Protein AF-A0A438WIB5-F1 (afdb_monomer)

Organism: Helicobacter pylori (NCBI:txid210)

Solvent-accessible surface area (backbone atoms only — not comparable to full-atom values): 9017 Å² total; per-residue (Å²): 111,79,92,39,29,6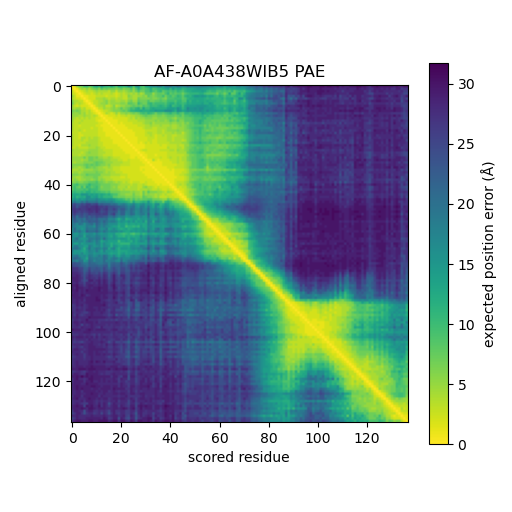0,91,80,39,74,91,39,68,66,36,48,53,52,37,54,52,50,52,54,52,45,70,34,65,75,36,72,68,50,33,54,36,33,76,74,48,38,80,63,35,63,78,64,50,87,73,70,56,66,60,54,57,46,50,55,51,48,52,50,50,52,50,44,66,74,68,68,72,88,75,82,84,78,81,76,72,74,76,79,70,73,76,80,89,82,77,92,77,92,71,54,74,66,41,69,75,74,56,77,88,81,88,81,90,82,90,78,91,71,76,43,85,74,23,71,67,67,81,25,83,81,60,65,85,78,73,34,88,89,74,79,88

Sequence (137 aa):
ALKYHPDRNAGDKEAEEKFKLINEAYGVLSDEKKRALYDRYGKKGLNQAGSSQSDFSDFFEDLGSFFEDAFGFSARGSKRQKSSIAPDYLQTIELSFKEAVFGCKKTIKAQYQSVCESCDGTGAKDKVLETCKQCNG

Foldseek 3Di:
DVVLDCVVQPPDPVSVVVVLVVVVCCVQVVDPVSVVQCVVPNPVSNVPPPDPPCPPVCVSVVVVVVVVVVNDPDDDDDPPPPPPPPPDDDDDDDDDPVCVVVPDDDDDDDDDDDQDPQQSVVPDNNVDDDQDPVPRD

Secondary structure (DSSP, 8-state):
-GGG-GGGSTT-HHHHHHHHHHHHHHHHHSSHHHHHHHHHHHHHHHTT--SSHHHHHHHHHHHHHHHHHHTT-------------PPP--------HHHHHH----------PPPPTTTTTS--TTS-----TTTT-

Radius of gyration: 24.39 Å; Cα contacts (8 Å, |Δi|>4): 56; chains: 1; bounding box: 62×45×51 Å

InterPro domains:
  IPR001623 DnaJ domain [PF00226] (1-39)
  IPR001623 DnaJ domain [PR00625] (14-34)
  IPR001623 DnaJ domain [PR00625] (34-53)
  IPR001623 DnaJ domain [PS50076] (1-42)
  IPR001623 DnaJ domain [SM00271] (1-34)
  IPR001623 DnaJ domain [cd06257] (1-31)
  IPR008971 HSP40/DnaJ peptide-binding [SSF49493] (87-121)
  IPR036869 Chaperone J-domain superfamily [G3DSA:1.10.287.110] (1-84)
  IPR036869 Chaperone J-domain superfamily [SSF46565] (1-73)

pLDDT: mean 71.94, std 14.64, range [40.12, 95.75]

Mean predicted aligned error: 18.42 Å

Structure (mmCIF, N/CA/C/O backbone):
data_AF-A0A438WIB5-F1
#
_entry.id   AF-A0A438WIB5-F1
#
loop_
_atom_site.group_PDB
_atom_site.id
_atom_site.type_symbol
_atom_site.label_atom_id
_atom_site.label_alt_id
_atom_site.label_comp_id
_atom_site.label_asym_id
_atom_site.label_entity_id
_atom_site.label_seq_id
_atom_site.pdbx_PDB_ins_code
_atom_site.Cartn_x
_atom_site.Cartn_y
_atom_site.Cartn_z
_atom_site.occupancy
_atom_site.B_iso_or_equiv
_atom_site.auth_seq_id
_atom_site.auth_comp_id
_atom_site.auth_asym_id
_atom_site.auth_atom_id
_atom_site.pdbx_PDB_model_num
ATOM 1 N N . ALA A 1 1 ? 18.280 -12.850 -26.043 1.00 62.22 1 ALA A N 1
ATOM 2 C CA . ALA A 1 1 ? 19.107 -11.814 -25.389 1.00 62.22 1 ALA A CA 1
ATOM 3 C C . ALA A 1 1 ? 20.321 -11.382 -26.226 1.00 62.22 1 ALA A C 1
ATOM 5 O O . ALA A 1 1 ? 20.463 -10.195 -26.462 1.00 62.22 1 ALA A O 1
ATOM 6 N N . LEU A 1 2 ? 21.160 -12.298 -26.739 1.00 72.81 2 LEU A N 1
ATOM 7 C CA . LEU A 1 2 ? 22.456 -11.952 -27.367 1.00 72.81 2 LEU A CA 1
ATOM 8 C C . LEU A 1 2 ? 22.404 -11.030 -28.604 1.00 72.81 2 LEU A C 1
ATOM 10 O O . LEU A 1 2 ? 23.345 -10.279 -28.834 1.00 72.81 2 LEU A O 1
ATOM 14 N N . LYS A 1 3 ? 21.324 -11.070 -29.398 1.00 78.44 3 LYS A N 1
ATOM 15 C CA . LYS A 1 3 ? 21.184 -10.260 -30.624 1.00 78.44 3 LYS A CA 1
ATOM 16 C C . LYS A 1 3 ? 21.072 -8.757 -30.344 1.00 78.44 3 LYS A C 1
ATOM 18 O O . LYS A 1 3 ? 21.631 -7.968 -31.089 1.00 78.44 3 LYS A O 1
ATOM 23 N N . TYR A 1 4 ? 20.387 -8.391 -29.265 1.00 80.38 4 TYR A N 1
ATOM 24 C CA . TYR A 1 4 ? 20.157 -7.002 -28.851 1.00 80.38 4 TYR A CA 1
ATOM 25 C C . TYR A 1 4 ? 20.931 -6.668 -27.573 1.00 80.38 4 TYR A C 1
ATOM 27 O O . TYR A 1 4 ? 20.561 -5.775 -26.826 1.00 80.38 4 TYR A O 1
ATOM 35 N N . HIS A 1 5 ? 21.988 -7.431 -27.283 1.00 78.56 5 HIS A N 1
ATOM 36 C CA . HIS A 1 5 ? 22.779 -7.220 -26.082 1.00 78.56 5 HIS A CA 1
ATOM 37 C C . HIS A 1 5 ? 23.501 -5.863 -26.161 1.00 78.56 5 HIS A C 1
ATOM 39 O O . HIS A 1 5 ? 24.056 -5.560 -27.225 1.00 78.56 5 HIS A O 1
ATOM 45 N N . PRO A 1 6 ? 23.543 -5.083 -25.066 1.00 72.88 6 PRO A N 1
ATOM 46 C CA . PRO A 1 6 ? 24.152 -3.750 -25.046 1.00 72.88 6 PRO A CA 1
ATOM 47 C C . PRO A 1 6 ? 25.626 -3.758 -25.471 1.00 72.88 6 PRO A C 1
ATOM 49 O O . PRO A 1 6 ? 26.046 -2.907 -26.243 1.00 72.88 6 PRO A O 1
ATOM 52 N N . ASP A 1 7 ? 26.381 -4.781 -25.067 1.00 78.75 7 ASP A N 1
ATOM 53 C CA . ASP A 1 7 ? 27.802 -4.953 -25.426 1.00 78.75 7 ASP A CA 1
ATOM 54 C C . ASP A 1 7 ? 28.057 -5.065 -26.945 1.00 78.75 7 ASP A C 1
ATOM 56 O O . ASP A 1 7 ? 29.115 -4.699 -27.443 1.00 78.75 7 ASP A O 1
ATOM 60 N N . ARG A 1 8 ? 27.076 -5.553 -27.718 1.00 79.00 8 ARG A N 1
ATOM 61 C CA . ARG A 1 8 ? 27.206 -5.742 -29.178 1.00 79.00 8 ARG A CA 1
ATOM 62 C C . ARG A 1 8 ? 26.534 -4.643 -29.995 1.00 79.00 8 ARG A C 1
ATOM 64 O O . ARG A 1 8 ? 26.741 -4.592 -31.202 1.00 79.00 8 ARG A O 1
ATOM 71 N N . ASN A 1 9 ? 25.722 -3.810 -29.349 1.00 76.81 9 ASN A N 1
ATOM 72 C CA . ASN A 1 9 ? 24.905 -2.774 -29.979 1.00 76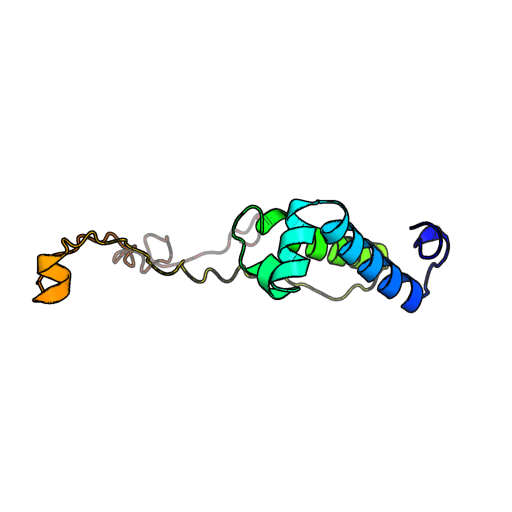.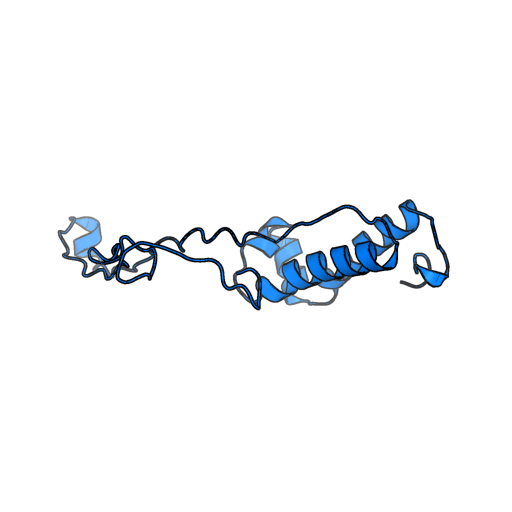81 9 ASN A CA 1
ATOM 73 C C . ASN A 1 9 ? 25.037 -1.450 -29.209 1.00 76.81 9 ASN A C 1
ATOM 75 O O . ASN A 1 9 ? 24.049 -0.778 -28.917 1.00 76.81 9 ASN A O 1
ATOM 79 N N . ALA A 1 10 ? 26.266 -1.100 -28.825 1.00 71.75 10 ALA A N 1
ATOM 80 C CA . ALA A 1 10 ? 26.540 0.116 -28.075 1.00 71.75 10 ALA A CA 1
ATOM 81 C C . ALA A 1 10 ? 26.154 1.358 -28.900 1.00 71.75 10 ALA A C 1
ATOM 83 O O . ALA A 1 10 ? 26.654 1.557 -30.006 1.00 71.75 10 ALA A O 1
ATOM 84 N N . GLY A 1 11 ? 25.259 2.188 -28.357 1.00 69.69 11 GLY A N 1
ATOM 85 C CA . GLY A 1 11 ? 24.782 3.419 -28.999 1.00 69.69 11 GLY A CA 1
ATOM 86 C C . GLY A 1 11 ? 23.601 3.248 -29.964 1.00 69.69 11 GLY A C 1
ATOM 87 O O . GLY A 1 11 ? 23.117 4.249 -30.493 1.00 69.69 11 GLY A O 1
ATOM 88 N N . ASP A 1 12 ? 23.105 2.025 -30.175 1.00 80.44 12 ASP A N 1
ATOM 89 C CA . ASP A 1 12 ? 21.901 1.773 -30.971 1.00 80.44 12 ASP A CA 1
ATOM 90 C C . ASP A 1 12 ? 20.644 1.805 -30.085 1.00 80.44 12 ASP A C 1
ATOM 92 O O . ASP A 1 12 ? 20.316 0.845 -29.379 1.00 80.44 12 ASP A O 1
ATOM 96 N N . LYS A 1 13 ? 19.922 2.927 -30.154 1.00 77.31 13 LYS A N 1
ATOM 97 C CA . LYS A 1 13 ? 18.678 3.154 -29.404 1.00 77.31 13 LYS A CA 1
ATOM 98 C C . LYS A 1 13 ? 17.582 2.152 -29.761 1.00 77.31 13 LYS A C 1
ATOM 100 O O . LYS A 1 13 ? 16.798 1.770 -28.898 1.00 77.31 13 LYS A O 1
ATOM 105 N N . GLU A 1 14 ? 17.531 1.675 -31.005 1.00 79.75 14 GLU A N 1
ATOM 106 C CA . GLU A 1 14 ? 16.530 0.676 -31.378 1.00 79.75 14 GLU A CA 1
ATOM 107 C C . GLU A 1 14 ? 16.846 -0.694 -30.776 1.00 79.75 14 GLU A C 1
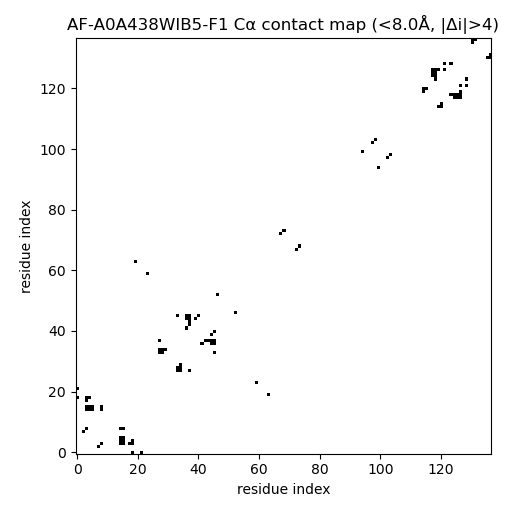ATOM 109 O O . GLU A 1 14 ? 15.937 -1.454 -30.429 1.00 79.75 14 GLU A O 1
ATOM 114 N N . ALA A 1 15 ? 18.131 -1.048 -30.683 1.00 78.38 15 ALA A N 1
ATOM 115 C CA . ALA A 1 15 ? 18.554 -2.291 -30.051 1.00 78.38 15 ALA A CA 1
ATOM 116 C C . ALA A 1 15 ? 18.269 -2.269 -28.545 1.00 78.38 15 ALA A C 1
ATOM 118 O O . ALA A 1 15 ? 17.801 -3.270 -28.004 1.00 78.38 15 ALA A O 1
ATOM 119 N N . GLU A 1 16 ? 18.473 -1.124 -27.897 1.00 73.94 16 GLU A N 1
ATOM 120 C CA . GLU A 1 16 ? 18.086 -0.879 -26.509 1.00 73.94 16 GLU A CA 1
ATOM 121 C C . GLU A 1 16 ? 16.576 -1.055 -26.289 1.00 73.94 16 GLU A C 1
ATOM 123 O O . GLU A 1 16 ? 16.165 -1.815 -25.410 1.00 73.94 16 GLU A O 1
ATOM 128 N N . GLU A 1 17 ? 15.737 -0.401 -27.095 1.00 79.50 17 GLU A N 1
ATOM 129 C CA . GLU A 1 17 ? 14.278 -0.513 -26.976 1.00 79.50 17 GLU A CA 1
ATOM 130 C C . GLU A 1 17 ? 13.811 -1.960 -27.179 1.00 79.50 17 GLU A C 1
ATOM 132 O O . GLU A 1 17 ? 13.017 -2.492 -26.398 1.00 79.50 17 GLU A O 1
ATOM 137 N N . LYS A 1 18 ? 14.361 -2.648 -28.186 1.00 82.06 18 LYS A N 1
ATOM 138 C CA . LYS A 1 18 ? 14.070 -4.066 -28.439 1.00 82.06 18 LYS A CA 1
ATOM 139 C C . LYS A 1 18 ? 14.551 -4.949 -27.286 1.00 82.06 18 LYS A C 1
ATOM 141 O O . LYS A 1 18 ? 13.863 -5.905 -26.934 1.00 82.06 18 LYS A O 1
ATOM 146 N N . PHE A 1 19 ? 15.690 -4.643 -26.669 1.00 80.69 19 PHE A N 1
ATOM 147 C CA . PHE A 1 19 ? 16.191 -5.372 -25.504 1.00 80.69 19 PHE A CA 1
ATOM 148 C C . PHE A 1 19 ? 15.277 -5.195 -24.285 1.00 80.69 19 PHE A C 1
ATOM 150 O O . PHE A 1 19 ? 14.918 -6.189 -23.650 1.00 80.69 19 PHE A O 1
ATOM 157 N N . LYS A 1 20 ? 14.829 -3.963 -24.014 1.00 79.94 20 LYS A N 1
ATOM 158 C CA . LYS A 1 20 ? 13.851 -3.644 -22.960 1.00 79.94 20 LYS A CA 1
ATOM 159 C C . LYS A 1 20 ? 12.553 -4.436 -23.150 1.00 79.94 20 LYS A C 1
ATOM 161 O O . LYS A 1 20 ? 12.128 -5.143 -22.237 1.00 79.94 20 LYS A O 1
ATOM 166 N N . LEU A 1 21 ? 11.992 -4.423 -24.360 1.00 80.69 21 LEU A N 1
ATOM 167 C CA . LEU A 1 21 ? 10.770 -5.165 -24.698 1.00 80.69 21 LEU A CA 1
ATOM 168 C C . LEU A 1 21 ? 10.929 -6.688 -24.566 1.00 80.69 21 LEU A C 1
ATOM 170 O O . LEU A 1 21 ? 10.014 -7.374 -24.113 1.00 80.69 21 LEU A O 1
ATOM 174 N N . ILE A 1 22 ? 12.086 -7.238 -24.947 1.00 82.81 22 ILE A N 1
ATOM 175 C CA . ILE A 1 22 ? 12.361 -8.678 -24.821 1.00 82.81 22 ILE A CA 1
ATOM 176 C C . ILE A 1 22 ? 12.431 -9.095 -23.351 1.00 82.81 22 ILE A C 1
ATOM 178 O O . ILE A 1 22 ? 11.899 -10.148 -22.998 1.00 82.81 22 ILE A O 1
ATOM 182 N N . ASN A 1 23 ? 13.057 -8.286 -22.495 1.00 79.25 23 ASN A N 1
ATOM 183 C CA . ASN A 1 23 ? 13.113 -8.565 -21.062 1.00 79.25 23 ASN A CA 1
ATOM 184 C C . ASN A 1 23 ? 11.728 -8.434 -20.408 1.00 79.25 23 ASN A C 1
ATOM 186 O O . ASN A 1 23 ? 11.381 -9.277 -19.582 1.00 79.25 23 ASN A O 1
ATOM 190 N N . GLU A 1 24 ? 10.907 -7.464 -20.834 1.00 78.50 24 GLU A N 1
ATOM 191 C CA . GLU A 1 24 ? 9.496 -7.336 -20.424 1.00 78.50 24 GLU A CA 1
ATOM 192 C C . GLU A 1 24 ? 8.700 -8.593 -20.753 1.00 78.50 24 GLU A C 1
ATOM 194 O O . GLU A 1 24 ? 8.110 -9.217 -19.869 1.00 78.50 24 GLU A O 1
ATOM 199 N N . ALA A 1 25 ? 8.752 -9.022 -22.012 1.00 84.38 25 ALA A N 1
ATOM 200 C CA . ALA A 1 25 ? 8.081 -10.235 -22.446 1.00 84.38 25 ALA A CA 1
ATOM 201 C C . ALA A 1 25 ? 8.586 -11.465 -21.679 1.00 84.38 25 ALA A C 1
ATOM 203 O O . ALA A 1 25 ? 7.787 -12.299 -21.258 1.00 84.38 25 ALA A O 1
ATOM 204 N N . TYR A 1 26 ? 9.897 -11.573 -21.446 1.00 82.25 26 TYR A N 1
ATOM 205 C CA . TYR A 1 26 ? 10.471 -12.691 -20.704 1.00 82.25 26 TYR A CA 1
ATOM 206 C C . TYR A 1 26 ? 9.992 -12.726 -19.247 1.00 82.25 26 TYR A C 1
ATOM 208 O O . TYR A 1 26 ? 9.623 -13.794 -18.763 1.00 82.25 26 TYR A O 1
ATOM 216 N N . GLY A 1 27 ? 9.911 -11.586 -18.557 1.00 79.44 27 GLY A N 1
ATOM 217 C CA . GLY A 1 27 ? 9.440 -11.522 -17.167 1.00 79.44 27 GLY A CA 1
ATOM 218 C C . GLY A 1 27 ? 7.988 -11.983 -16.984 1.00 79.44 27 GLY A C 1
ATOM 219 O O . GLY A 1 27 ? 7.630 -12.490 -15.920 1.00 79.44 27 GLY A O 1
ATOM 220 N N . VAL A 1 28 ? 7.163 -11.847 -18.026 1.00 81.81 28 VAL A N 1
ATOM 221 C CA . VAL A 1 28 ? 5.768 -12.313 -18.035 1.00 81.81 28 VAL A CA 1
ATOM 222 C C . VAL A 1 28 ? 5.661 -13.768 -18.487 1.00 81.81 28 VAL A C 1
ATOM 224 O O . VAL A 1 28 ? 4.933 -14.547 -17.881 1.00 81.81 28 VAL A O 1
ATOM 227 N N . LEU A 1 29 ? 6.373 -14.141 -19.551 1.00 84.62 29 LEU A N 1
ATOM 228 C CA . LEU A 1 29 ? 6.231 -15.449 -20.194 1.00 84.62 29 LEU A CA 1
ATOM 229 C C . LEU A 1 29 ? 7.036 -16.565 -19.520 1.00 84.62 29 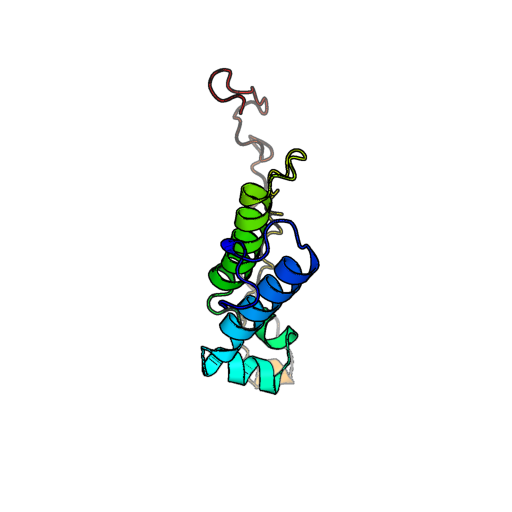LEU A C 1
ATOM 231 O O . LEU A 1 29 ? 6.734 -17.734 -19.753 1.00 84.62 29 LEU A O 1
ATOM 235 N N . SER A 1 30 ? 8.050 -16.226 -18.720 1.00 82.81 30 SER A N 1
ATOM 236 C CA . SER A 1 30 ? 8.869 -17.210 -17.997 1.00 82.81 30 SER A CA 1
ATOM 237 C C . SER A 1 30 ? 8.166 -17.814 -16.778 1.00 82.81 30 SER A C 1
ATOM 239 O O . SER A 1 30 ? 8.529 -18.910 -16.360 1.00 82.81 30 SER A O 1
ATOM 241 N N . ASP A 1 31 ? 7.150 -17.141 -16.231 1.00 80.44 31 ASP A N 1
ATOM 242 C CA . ASP A 1 31 ? 6.350 -17.620 -15.101 1.00 80.44 31 ASP A CA 1
ATOM 243 C C . ASP A 1 31 ? 4.951 -18.021 -15.588 1.00 80.44 31 ASP A C 1
ATOM 245 O O . ASP A 1 31 ? 4.181 -17.193 -16.081 1.00 80.44 31 ASP A O 1
ATOM 249 N N . GLU A 1 32 ? 4.601 -19.298 -15.426 1.00 83.69 32 GLU A N 1
ATOM 250 C CA . GLU A 1 32 ? 3.312 -19.850 -15.855 1.00 83.69 32 GLU A CA 1
ATOM 251 C C . GLU A 1 32 ? 2.108 -19.115 -15.247 1.00 83.69 32 GLU A C 1
ATOM 253 O O . GLU A 1 32 ? 1.089 -18.937 -15.919 1.00 83.69 32 GLU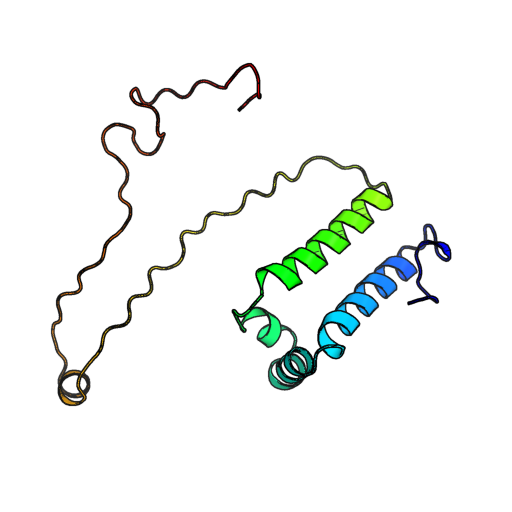 A O 1
ATOM 258 N N . LYS A 1 33 ? 2.215 -18.634 -14.001 1.00 78.50 33 LYS A N 1
ATOM 259 C CA . LYS A 1 33 ? 1.133 -17.896 -13.334 1.00 78.50 33 LYS A CA 1
ATOM 260 C C . LYS A 1 33 ? 0.963 -16.508 -13.941 1.00 78.50 33 LYS A C 1
ATOM 262 O O . LYS A 1 33 ? -0.166 -16.081 -14.187 1.00 78.50 33 LYS A O 1
ATOM 267 N N . LYS A 1 34 ? 2.069 -15.811 -14.212 1.00 79.62 34 LYS A N 1
ATOM 268 C CA . LYS A 1 34 ? 2.053 -14.468 -14.821 1.00 79.62 34 LYS A CA 1
ATOM 269 C C . LYS A 1 34 ? 1.582 -14.523 -16.267 1.00 79.62 34 LYS A C 1
ATOM 271 O O . LYS A 1 34 ? 0.752 -13.707 -16.666 1.00 79.62 34 LYS A O 1
ATOM 276 N N . ARG A 1 35 ? 2.021 -15.535 -17.016 1.00 86.19 35 ARG A N 1
ATOM 277 C CA . ARG A 1 35 ? 1.530 -15.819 -18.364 1.00 86.19 35 ARG A CA 1
ATOM 278 C C . ARG A 1 35 ? 0.024 -16.066 -18.368 1.00 86.19 35 ARG A C 1
ATOM 280 O O . ARG A 1 35 ? -0.686 -15.415 -19.124 1.00 86.19 35 ARG A O 1
ATOM 287 N N . ALA A 1 36 ? -0.481 -16.917 -17.475 1.00 84.88 36 ALA A N 1
ATOM 288 C CA . ALA A 1 36 ? -1.915 -17.189 -17.382 1.00 84.88 36 ALA A CA 1
ATOM 289 C C . ALA A 1 36 ? -2.748 -15.940 -17.029 1.00 84.88 36 ALA A C 1
ATOM 291 O O . ALA A 1 36 ? -3.872 -15.793 -17.511 1.00 84.88 36 ALA A O 1
ATOM 292 N N . LEU A 1 37 ? -2.219 -15.030 -16.202 1.00 80.56 37 LEU A N 1
ATOM 293 C CA . LEU A 1 37 ? -2.863 -13.745 -15.904 1.00 80.56 37 LEU A CA 1
ATOM 294 C C . LEU A 1 37 ? -2.875 -12.811 -17.120 1.00 80.56 37 LEU A C 1
ATOM 296 O O . LEU A 1 37 ? -3.915 -12.223 -17.425 1.00 80.56 37 LEU A O 1
ATOM 300 N N . TYR A 1 38 ? -1.748 -12.706 -17.827 1.00 81.56 38 TYR A N 1
ATOM 301 C CA . TYR A 1 38 ? -1.638 -11.929 -19.060 1.00 81.56 38 TYR A CA 1
ATOM 302 C C . TYR A 1 38 ? -2.583 -12.456 -20.149 1.00 81.56 38 TYR A C 1
ATOM 304 O O . TYR A 1 38 ? -3.292 -11.673 -20.772 1.00 81.56 38 TYR A O 1
ATOM 312 N N . ASP A 1 39 ? -2.665 -13.774 -20.328 1.00 86.62 39 ASP A N 1
ATOM 313 C CA . ASP A 1 39 ? -3.533 -14.403 -21.328 1.00 86.62 39 ASP A CA 1
ATOM 314 C C . ASP A 1 39 ? -5.027 -14.164 -21.037 1.00 86.62 39 ASP A C 1
ATOM 316 O O . ASP A 1 39 ? -5.835 -14.069 -21.959 1.00 86.62 39 ASP A O 1
ATOM 320 N N . ARG A 1 40 ? -5.415 -14.030 -19.759 1.00 81.19 40 ARG A N 1
ATOM 321 C CA . ARG A 1 40 ? -6.816 -13.813 -19.348 1.00 81.19 40 ARG A CA 1
ATOM 322 C C . ARG A 1 40 ? -7.250 -12.351 -19.352 1.00 81.19 40 ARG A C 1
ATOM 324 O O . ARG A 1 40 ? -8.407 -12.064 -19.640 1.00 81.19 40 ARG A O 1
ATOM 331 N N . TYR A 1 41 ? -6.354 -11.437 -18.996 1.00 79.19 41 TYR A N 1
ATOM 332 C CA . TYR A 1 41 ? -6.712 -10.049 -18.672 1.00 79.19 41 TYR A CA 1
ATOM 333 C C . TYR A 1 41 ? -5.818 -9.007 -19.366 1.00 79.19 41 TYR A C 1
ATOM 335 O O . TYR A 1 41 ? -5.958 -7.800 -19.140 1.00 79.19 41 TYR A O 1
ATOM 343 N N . GLY A 1 42 ? -4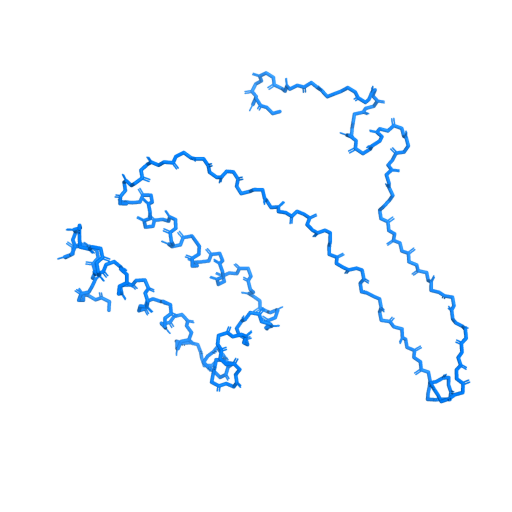.883 -9.452 -20.207 1.00 77.25 42 GLY A N 1
ATOM 344 C CA . GLY A 1 42 ? -3.864 -8.613 -20.832 1.00 77.25 42 GLY A CA 1
ATOM 345 C C . GLY A 1 42 ? -2.936 -7.948 -19.810 1.00 77.25 42 GLY A C 1
ATOM 346 O O . GLY A 1 42 ? -2.902 -8.306 -18.630 1.00 77.25 42 GLY A O 1
ATOM 347 N N . LYS A 1 43 ? -2.221 -6.899 -20.243 1.00 71.19 43 LYS A N 1
ATOM 348 C CA . LYS A 1 43 ? -1.335 -6.097 -19.370 1.00 71.19 43 LYS A CA 1
ATOM 349 C C . LYS A 1 43 ? -2.040 -5.558 -18.113 1.00 71.19 43 LYS A C 1
ATOM 351 O O . LYS A 1 43 ? -1.400 -5.383 -17.084 1.00 71.19 43 LYS A O 1
ATOM 356 N N . LYS A 1 44 ? -3.360 -5.331 -18.164 1.00 69.44 44 LYS A N 1
ATOM 357 C CA . LYS A 1 44 ? -4.146 -4.814 -17.029 1.00 69.44 44 LYS A CA 1
ATOM 358 C C . LYS A 1 44 ? -4.275 -5.820 -15.882 1.00 69.44 44 LYS A C 1
ATOM 360 O O . LYS A 1 44 ? -4.262 -5.404 -14.729 1.00 69.44 44 LYS A O 1
ATOM 365 N N . GLY A 1 45 ? -4.342 -7.121 -16.174 1.00 63.84 45 GLY A N 1
ATOM 366 C CA . GLY A 1 45 ? -4.407 -8.158 -15.136 1.00 63.84 45 GLY A CA 1
ATOM 367 C C . GLY A 1 45 ? -3.123 -8.310 -14.333 1.00 63.84 45 GLY A C 1
ATOM 368 O O . GLY A 1 45 ? -3.172 -8.685 -13.165 1.00 63.84 45 GLY A O 1
ATOM 369 N N . LEU A 1 46 ? -1.987 -7.956 -14.938 1.00 63.69 46 LEU A N 1
ATOM 370 C CA . LEU A 1 46 ? -0.694 -7.939 -14.260 1.00 63.69 46 LEU A CA 1
ATOM 371 C C . LEU A 1 46 ? -0.604 -6.823 -13.204 1.00 63.69 46 LEU A C 1
ATOM 373 O O . LEU A 1 46 ? 0.103 -6.981 -12.218 1.00 63.69 46 LEU A O 1
ATOM 377 N N . ASN A 1 47 ? -1.363 -5.734 -13.383 1.00 58.31 47 ASN A N 1
ATOM 378 C CA . ASN A 1 47 ? -1.392 -4.590 -12.468 1.00 58.31 47 ASN A CA 1
ATOM 379 C C . ASN A 1 47 ? -2.439 -4.704 -11.345 1.00 58.31 47 ASN A C 1
ATOM 381 O O . ASN A 1 47 ? -2.446 -3.869 -10.446 1.00 58.31 47 ASN A O 1
ATOM 385 N N . GLN A 1 48 ? -3.357 -5.672 -11.424 1.00 48.28 48 GLN A N 1
ATOM 386 C CA . GLN A 1 48 ? -4.471 -5.832 -10.477 1.00 48.28 48 GLN A CA 1
ATOM 387 C C . GLN A 1 48 ? -4.291 -7.040 -9.546 1.00 48.28 48 GLN A C 1
ATOM 389 O O . GLN A 1 48 ? -4.907 -7.107 -8.482 1.00 48.28 48 GLN A O 1
ATOM 394 N N . ALA A 1 49 ? -3.431 -7.992 -9.916 1.00 48.56 49 ALA A N 1
ATOM 395 C CA . ALA A 1 49 ? -3.031 -9.083 -9.040 1.00 48.56 49 ALA A CA 1
ATOM 396 C C . ALA A 1 49 ? -2.045 -8.552 -7.984 1.00 48.56 49 ALA A C 1
ATOM 398 O O . ALA A 1 49 ? -0.834 -8.629 -8.161 1.00 48.56 49 ALA A O 1
ATOM 399 N N . GLY A 1 50 ? -2.582 -8.001 -6.891 1.00 46.59 50 GLY A N 1
ATOM 400 C CA . GLY A 1 50 ? -1.865 -7.474 -5.720 1.00 46.59 50 GLY A CA 1
ATOM 401 C C . GLY A 1 50 ? -1.058 -8.506 -4.915 1.00 46.59 50 GLY A C 1
ATOM 402 O O . GLY A 1 50 ? -1.080 -8.496 -3.689 1.00 46.59 50 GLY A O 1
ATOM 403 N N . SER A 1 51 ? -0.337 -9.402 -5.584 1.00 44.34 51 SER A N 1
ATOM 404 C CA . SER A 1 51 ? 0.613 -10.346 -5.000 1.00 44.34 51 SER A CA 1
ATOM 405 C C . SER A 1 51 ? 1.969 -10.167 -5.695 1.00 44.34 51 SER A C 1
ATOM 407 O O . SER A 1 51 ? 2.130 -10.586 -6.839 1.00 44.34 51 SER A O 1
ATOM 409 N N . SER A 1 52 ? 2.929 -9.539 -5.003 1.00 46.03 52 SER A N 1
ATOM 410 C CA . SER A 1 52 ? 4.298 -9.221 -5.473 1.00 46.03 52 SER A CA 1
ATOM 411 C C . SER A 1 52 ? 4.424 -8.138 -6.556 1.00 46.03 52 SER A C 1
ATOM 413 O O . SER A 1 52 ? 5.315 -8.175 -7.402 1.00 46.03 52 SER A O 1
ATOM 415 N N . GLN A 1 53 ? 3.553 -7.129 -6.521 1.00 45.03 53 GLN A N 1
ATOM 416 C CA . GLN A 1 53 ? 3.630 -5.991 -7.442 1.00 45.03 53 GLN A CA 1
ATOM 417 C C . GLN A 1 53 ? 4.756 -4.997 -7.107 1.00 45.03 53 GLN A C 1
ATOM 419 O O . GLN A 1 53 ? 5.138 -4.238 -7.987 1.00 45.03 53 GLN A O 1
ATOM 424 N N . SER A 1 54 ? 5.333 -5.039 -5.899 1.00 46.53 54 SER A N 1
ATOM 425 C CA . SER A 1 54 ? 6.558 -4.286 -5.596 1.00 46.53 54 SER A CA 1
ATOM 426 C C . SER A 1 54 ? 7.710 -4.753 -6.481 1.00 46.53 54 SER A C 1
ATOM 428 O O . SER A 1 54 ? 8.357 -3.940 -7.113 1.00 46.53 54 SER A O 1
ATOM 430 N N . ASP A 1 55 ? 7.894 -6.062 -6.651 1.00 50.62 55 ASP A N 1
ATOM 431 C CA . ASP A 1 55 ? 9.116 -6.580 -7.273 1.00 50.62 55 ASP A CA 1
ATOM 432 C C . ASP A 1 55 ? 9.130 -6.463 -8.801 1.00 50.62 55 ASP A C 1
ATOM 434 O O . ASP A 1 55 ? 10.198 -6.365 -9.387 1.00 50.62 55 ASP A O 1
ATOM 438 N N . PHE A 1 56 ? 7.977 -6.483 -9.482 1.00 50.50 56 PHE A N 1
ATOM 439 C CA . PHE A 1 56 ? 7.944 -6.398 -10.949 1.00 50.50 56 PHE A CA 1
ATOM 440 C C . PHE A 1 56 ? 8.022 -4.950 -11.435 1.00 50.50 56 PHE A C 1
ATOM 442 O O . PHE A 1 56 ? 8.851 -4.658 -12.289 1.00 50.50 56 PHE A O 1
ATOM 449 N N . SER A 1 57 ? 7.213 -4.028 -10.897 1.00 53.34 57 SER A N 1
ATOM 450 C CA . SER A 1 57 ? 7.358 -2.619 -11.282 1.00 53.34 57 SER A CA 1
ATOM 451 C C . SER A 1 57 ? 8.700 -2.068 -10.820 1.00 53.34 57 SER A C 1
ATOM 453 O O . SER A 1 57 ? 9.346 -1.403 -11.620 1.00 53.34 57 SER A O 1
ATOM 455 N N . ASP A 1 58 ? 9.169 -2.422 -9.614 1.00 52.78 58 ASP A N 1
ATOM 456 C CA . ASP A 1 58 ? 10.497 -2.000 -9.166 1.00 52.78 58 ASP A CA 1
ATOM 457 C C . ASP A 1 58 ? 11.596 -2.650 -10.014 1.00 52.78 58 ASP A C 1
ATOM 459 O O . ASP A 1 58 ? 12.499 -1.939 -10.406 1.00 52.78 58 ASP A O 1
ATOM 463 N N . PHE A 1 59 ? 11.523 -3.927 -10.422 1.00 52.94 59 PHE A N 1
ATOM 464 C CA . PHE A 1 59 ? 12.546 -4.520 -11.307 1.00 52.94 59 PHE A CA 1
ATOM 465 C C . PHE A 1 59 ? 12.583 -3.887 -12.707 1.00 52.94 59 PHE A C 1
ATOM 467 O O . PHE A 1 59 ? 13.656 -3.744 -13.289 1.00 52.94 59 PHE A O 1
ATOM 474 N N . PHE A 1 60 ? 11.435 -3.500 -13.271 1.00 57.12 60 PHE A N 1
ATOM 475 C CA . PHE A 1 60 ? 11.377 -2.839 -14.581 1.00 57.12 60 PHE A CA 1
ATOM 476 C C . PHE A 1 60 ? 11.767 -1.364 -14.522 1.00 57.12 60 PHE A C 1
ATOM 478 O O . PHE A 1 60 ? 12.420 -0.871 -15.442 1.00 57.12 60 PHE A O 1
ATOM 485 N N . GLU A 1 61 ? 11.402 -0.670 -13.447 1.00 58.22 61 GLU A N 1
ATOM 486 C CA . GLU A 1 61 ? 11.847 0.695 -13.194 1.00 58.22 61 GLU A CA 1
ATOM 487 C C . GLU A 1 61 ? 13.339 0.744 -12.844 1.00 58.22 61 GLU A C 1
ATOM 489 O O . GLU A 1 61 ? 14.018 1.634 -13.339 1.00 58.22 61 GLU A O 1
ATOM 494 N N . ASP A 1 62 ? 13.849 -0.226 -12.081 1.00 56.78 62 ASP A N 1
ATOM 495 C CA . ASP A 1 62 ? 15.253 -0.347 -11.663 1.00 56.78 62 ASP A CA 1
ATOM 496 C C . ASP A 1 62 ? 16.157 -0.817 -12.815 1.00 56.78 62 ASP A C 1
ATOM 498 O O . ASP A 1 62 ? 17.250 -0.296 -12.988 1.00 56.78 62 ASP A O 1
ATOM 502 N N . LEU A 1 63 ? 15.696 -1.715 -13.698 1.00 57.56 63 LEU A N 1
ATOM 503 C CA . LEU A 1 63 ? 16.404 -2.052 -14.946 1.00 57.56 63 LEU A CA 1
ATOM 504 C C . LEU A 1 63 ? 16.340 -0.896 -15.955 1.00 57.56 63 LEU A C 1
ATOM 506 O O . LEU A 1 63 ? 17.308 -0.642 -16.673 1.00 57.56 63 LEU A O 1
ATOM 510 N N . GLY A 1 64 ? 15.222 -0.169 -15.993 1.00 58.53 64 GLY A N 1
ATOM 511 C CA . GLY A 1 64 ? 15.090 1.073 -16.748 1.00 58.53 64 GLY A CA 1
ATOM 512 C C . GLY A 1 64 ? 16.121 2.111 -16.308 1.00 58.53 64 GLY A C 1
ATOM 513 O O . GLY A 1 64 ? 16.885 2.573 -17.153 1.00 58.53 64 GLY A O 1
ATOM 514 N N . SER A 1 65 ? 16.199 2.397 -15.004 1.00 57.22 65 SER A N 1
ATOM 515 C CA . SER A 1 65 ? 17.130 3.371 -14.422 1.00 57.22 65 SER A CA 1
ATOM 516 C C . SER A 1 65 ? 18.580 2.899 -14.411 1.00 57.22 65 SER A C 1
ATOM 518 O O . SER A 1 65 ? 19.465 3.700 -14.669 1.00 57.22 65 SER A O 1
ATOM 520 N N . PHE A 1 66 ? 18.854 1.609 -14.197 1.00 54.84 66 PHE A N 1
ATOM 521 C CA . PHE A 1 66 ? 20.204 1.041 -14.284 1.00 54.84 66 PHE A CA 1
ATOM 522 C C . PHE A 1 66 ? 20.751 1.110 -15.713 1.00 54.84 66 PHE A C 1
ATOM 524 O O . PHE A 1 66 ? 21.930 1.388 -15.917 1.00 54.84 66 PHE A O 1
ATOM 531 N N . PHE A 1 67 ? 19.899 0.890 -16.718 1.00 55.47 67 PHE A N 1
ATOM 532 C CA . PHE A 1 67 ? 20.277 1.076 -18.116 1.00 55.47 67 PHE A CA 1
ATOM 533 C C . PHE A 1 67 ? 20.497 2.564 -18.444 1.00 55.47 67 PHE A C 1
ATOM 535 O O . PHE A 1 67 ? 21.456 2.902 -19.134 1.00 55.47 67 PHE A O 1
ATOM 542 N N . GLU A 1 68 ? 19.645 3.452 -17.928 1.00 56.50 68 GLU A N 1
ATOM 543 C CA . GLU A 1 68 ? 19.754 4.907 -18.110 1.00 56.50 68 GLU A CA 1
ATOM 544 C C . GLU A 1 68 ? 21.031 5.484 -17.463 1.00 56.50 68 GLU A C 1
ATOM 546 O O . GLU A 1 68 ? 21.742 6.273 -18.091 1.00 56.50 68 GLU A O 1
ATOM 551 N N . ASP A 1 69 ? 21.379 5.008 -16.262 1.00 58.31 69 ASP A N 1
ATOM 552 C CA . ASP A 1 69 ? 22.607 5.347 -15.533 1.00 58.31 69 ASP A CA 1
ATOM 553 C C . ASP A 1 69 ? 23.861 4.742 -16.189 1.00 58.31 69 ASP A C 1
ATOM 555 O O . ASP A 1 69 ? 24.913 5.383 -16.226 1.00 58.31 69 ASP A O 1
ATOM 559 N N . ALA A 1 70 ? 23.768 3.535 -16.763 1.00 53.59 70 ALA A N 1
ATOM 560 C CA . ALA A 1 70 ? 24.880 2.884 -17.462 1.00 53.59 70 ALA A CA 1
ATOM 561 C C . ALA A 1 70 ? 25.180 3.491 -18.848 1.00 53.59 70 ALA A C 1
ATOM 563 O O . ALA A 1 70 ? 26.317 3.400 -19.315 1.00 53.59 70 ALA A O 1
ATOM 564 N N . PHE A 1 71 ? 24.195 4.119 -19.504 1.00 53.56 71 PHE A N 1
ATOM 565 C CA . PHE A 1 71 ? 24.327 4.704 -20.849 1.00 53.56 71 PHE A CA 1
ATOM 566 C C . PHE A 1 71 ? 24.425 6.242 -20.888 1.00 53.56 71 PHE A C 1
ATOM 568 O O . PHE A 1 71 ? 24.450 6.832 -21.969 1.00 53.56 71 PHE A O 1
ATOM 575 N N . GLY A 1 72 ? 24.597 6.907 -19.741 1.00 50.06 72 GLY A N 1
ATOM 576 C CA . GLY A 1 72 ? 25.212 8.240 -19.688 1.00 50.06 72 GLY A CA 1
ATOM 577 C C . GLY A 1 72 ? 24.342 9.424 -20.127 1.00 50.06 72 GLY A C 1
ATOM 578 O O . GLY A 1 72 ? 24.880 10.478 -20.474 1.00 50.06 72 GLY A O 1
ATOM 579 N N . PHE A 1 73 ? 23.015 9.316 -20.058 1.00 40.12 73 PHE A N 1
ATOM 580 C CA . PHE A 1 73 ? 22.127 10.477 -20.197 1.00 40.12 73 PHE A CA 1
ATOM 581 C C . PHE A 1 73 ? 21.946 11.174 -18.842 1.00 40.12 73 PHE A C 1
ATOM 583 O O . PHE A 1 73 ? 20.926 11.054 -18.173 1.00 40.12 73 PHE A O 1
ATOM 590 N N . SER A 1 74 ? 22.960 11.925 -18.413 1.00 60.12 74 SER A N 1
ATOM 591 C CA . SER A 1 74 ? 22.874 12.703 -17.173 1.00 60.12 74 SER A CA 1
ATOM 592 C C . SER A 1 74 ? 21.932 13.907 -17.320 1.00 60.12 74 SER A C 1
ATOM 594 O O . SER A 1 74 ? 22.282 14.933 -17.900 1.00 60.12 74 SER A O 1
ATOM 596 N N . ALA A 1 75 ? 20.741 13.817 -16.723 1.00 43.56 75 ALA A N 1
ATOM 597 C CA . ALA A 1 75 ? 19.892 14.976 -16.460 1.00 43.56 75 ALA A CA 1
ATOM 598 C C . ALA A 1 75 ? 19.087 14.812 -15.157 1.00 43.56 75 ALA A C 1
ATOM 600 O O . ALA A 1 75 ? 17.928 14.428 -15.146 1.00 43.56 75 ALA A O 1
ATOM 601 N N . ARG A 1 76 ? 19.726 15.208 -14.051 1.00 47.38 76 ARG A N 1
ATOM 602 C CA . ARG A 1 76 ? 19.121 16.017 -12.981 1.00 47.38 76 ARG A CA 1
ATOM 603 C C . ARG A 1 76 ? 17.826 15.478 -12.345 1.00 47.38 76 ARG A C 1
ATOM 605 O O . ARG A 1 76 ? 16.732 15.900 -12.683 1.00 47.38 76 ARG A O 1
ATOM 612 N N . GLY A 1 77 ? 18.011 14.718 -11.267 1.00 53.78 77 GLY A N 1
ATOM 613 C CA . GLY A 1 77 ? 17.165 14.779 -10.074 1.00 53.78 77 GLY A CA 1
ATOM 614 C C . GLY A 1 77 ? 15.695 14.417 -10.266 1.00 53.78 77 GLY A C 1
ATOM 615 O O . GLY A 1 77 ? 14.853 15.291 -10.423 1.00 53.78 77 GLY A O 1
ATOM 616 N N . SER A 1 78 ? 15.366 13.150 -10.044 1.00 45.25 78 SER A N 1
ATOM 617 C CA . SER A 1 78 ? 14.033 12.791 -9.571 1.00 45.25 78 SER A CA 1
ATOM 618 C C . SER A 1 78 ? 14.184 12.081 -8.238 1.00 45.25 78 SER A C 1
ATOM 620 O O . SER A 1 78 ? 14.319 10.864 -8.141 1.00 45.25 78 SER A O 1
ATOM 622 N N . LYS A 1 79 ? 14.203 12.882 -7.171 1.00 49.16 79 LYS A N 1
ATOM 623 C CA . LYS A 1 79 ? 13.858 12.406 -5.836 1.00 49.16 79 LYS A CA 1
ATOM 624 C C . LYS A 1 79 ? 12.415 11.929 -5.988 1.00 49.16 79 LYS A C 1
ATOM 626 O O . LYS A 1 79 ? 11.519 12.768 -5.982 1.00 49.16 79 LYS A O 1
ATOM 631 N N . ARG A 1 80 ? 12.206 10.627 -6.240 1.00 48.47 80 ARG A N 1
ATOM 632 C CA . ARG A 1 80 ? 10.879 9.999 -6.292 1.00 48.47 80 ARG A CA 1
ATOM 633 C C . ARG A 1 80 ? 10.157 10.417 -5.019 1.00 48.47 80 ARG A C 1
ATOM 635 O O . ARG A 1 80 ? 10.391 9.862 -3.946 1.00 48.47 80 ARG A O 1
ATOM 642 N N . GLN A 1 81 ? 9.317 11.445 -5.114 1.00 50.81 81 GLN A N 1
ATOM 643 C CA . GLN A 1 81 ? 8.317 11.690 -4.102 1.00 50.81 81 GLN A CA 1
ATOM 644 C C . GLN A 1 81 ? 7.382 10.506 -4.229 1.00 50.81 81 GLN A C 1
ATOM 646 O O . GLN A 1 81 ? 6.546 10.448 -5.126 1.00 50.81 81 GLN A O 1
ATOM 651 N N . LYS A 1 82 ? 7.595 9.522 -3.355 1.00 48.94 82 LYS A N 1
ATOM 652 C CA . LYS A 1 82 ? 6.590 8.529 -3.023 1.00 48.94 82 LYS A CA 1
ATOM 653 C C . LYS A 1 82 ? 5.368 9.357 -2.650 1.00 48.94 82 LYS A C 1
ATOM 655 O O . LYS A 1 82 ? 5.343 9.964 -1.582 1.00 48.94 82 LYS A O 1
ATOM 660 N N . SER A 1 83 ? 4.420 9.489 -3.572 1.00 48.09 83 SER A N 1
ATOM 661 C CA . SER A 1 83 ? 3.127 10.060 -3.258 1.00 48.09 83 SER A CA 1
ATOM 662 C C . SER A 1 83 ? 2.564 9.149 -2.182 1.00 48.09 83 SER A C 1
ATOM 664 O O . SER A 1 83 ? 2.147 8.027 -2.469 1.00 48.09 83 SER A O 1
ATOM 666 N N . SER A 1 84 ? 2.631 9.587 -0.928 1.00 55.75 84 SER A N 1
ATOM 667 C CA . SER A 1 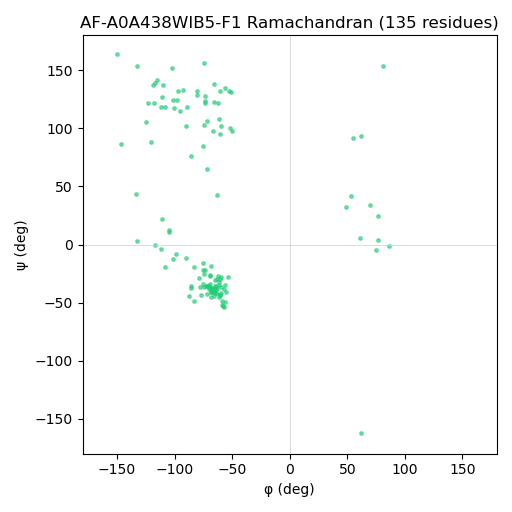84 ? 1.924 8.959 0.176 1.00 55.75 84 SER A CA 1
ATOM 668 C C . SER A 1 84 ? 0.448 9.291 -0.005 1.00 55.75 84 SER A C 1
ATOM 670 O O . SER A 1 84 ? -0.138 10.046 0.767 1.00 55.75 84 SER A O 1
ATOM 672 N N . ILE A 1 85 ? -0.146 8.793 -1.089 1.00 54.12 85 ILE A N 1
ATOM 673 C CA . ILE A 1 85 ? -1.587 8.634 -1.130 1.00 54.12 85 ILE A CA 1
ATOM 674 C C . ILE A 1 85 ? -1.840 7.658 0.009 1.00 54.12 85 ILE A C 1
ATOM 676 O O . ILE A 1 85 ? -1.375 6.516 -0.027 1.00 54.12 85 ILE A O 1
ATOM 680 N N . ALA A 1 86 ? -2.425 8.175 1.088 1.00 59.09 86 ALA A N 1
ATOM 681 C CA . ALA A 1 86 ? -2.817 7.349 2.210 1.00 59.09 86 ALA A CA 1
ATOM 682 C C . ALA A 1 86 ? -3.674 6.211 1.644 1.00 59.09 86 ALA A C 1
ATOM 684 O O . ALA A 1 86 ? -4.530 6.487 0.800 1.00 59.09 86 ALA A O 1
ATOM 685 N N . PRO A 1 87 ? -3.420 4.948 2.022 1.00 59.84 87 PRO A N 1
ATOM 686 C CA . PRO A 1 87 ? -4.229 3.858 1.512 1.00 59.84 87 PRO A CA 1
ATOM 687 C C . PRO A 1 87 ? -5.693 4.145 1.843 1.00 59.84 87 PRO A C 1
ATOM 689 O O . PRO A 1 87 ? -6.008 4.556 2.964 1.00 59.84 87 PRO A O 1
ATOM 692 N N . ASP A 1 88 ? -6.570 3.945 0.861 1.00 70.12 88 ASP A N 1
ATOM 693 C CA . ASP A 1 88 ? -8.010 4.017 1.078 1.00 70.12 88 ASP A CA 1
ATOM 694 C C . ASP A 1 88 ? -8.381 3.123 2.274 1.00 70.12 88 ASP A C 1
ATOM 696 O O . ASP A 1 88 ? -7.944 1.972 2.377 1.00 70.12 88 ASP A O 1
ATOM 700 N N . TYR A 1 89 ? -9.165 3.658 3.216 1.00 78.00 89 TYR A N 1
ATOM 701 C CA . TYR A 1 89 ? -9.580 2.908 4.399 1.00 78.00 89 TYR A CA 1
ATOM 702 C C . TYR A 1 89 ? -10.660 1.892 4.017 1.00 78.00 89 TYR A C 1
ATOM 704 O O . TYR A 1 89 ? -11.826 2.240 3.825 1.00 78.00 89 TYR A O 1
ATOM 712 N N . LEU A 1 90 ? -10.267 0.623 3.914 1.00 79.81 90 LEU A N 1
ATOM 713 C CA . LEU A 1 90 ? -11.169 -0.491 3.643 1.00 79.81 90 LEU A CA 1
ATOM 714 C C . LEU A 1 90 ? -11.501 -1.234 4.938 1.00 79.81 90 LEU A C 1
ATOM 716 O O . LEU A 1 90 ? -10.631 -1.839 5.564 1.00 79.81 90 LEU A O 1
ATOM 720 N N . GLN A 1 91 ? -12.780 -1.239 5.313 1.00 81.00 91 GLN A N 1
ATOM 721 C CA . GLN A 1 91 ? -13.291 -2.015 6.440 1.00 81.00 91 GLN A CA 1
ATOM 722 C C . GLN A 1 91 ? -14.401 -2.953 5.971 1.00 81.00 91 GLN A C 1
ATOM 724 O O . GLN A 1 91 ? -15.415 -2.520 5.427 1.00 81.00 91 GLN A O 1
ATOM 729 N N . THR A 1 92 ? -14.207 -4.251 6.196 1.00 85.75 92 THR A N 1
ATOM 730 C CA . THR A 1 92 ? -15.215 -5.266 5.869 1.00 85.75 92 THR A CA 1
ATOM 731 C C . THR A 1 92 ? -16.273 -5.307 6.967 1.00 85.75 92 THR A C 1
ATOM 733 O O . THR A 1 92 ? -15.940 -5.358 8.151 1.00 85.75 92 THR A O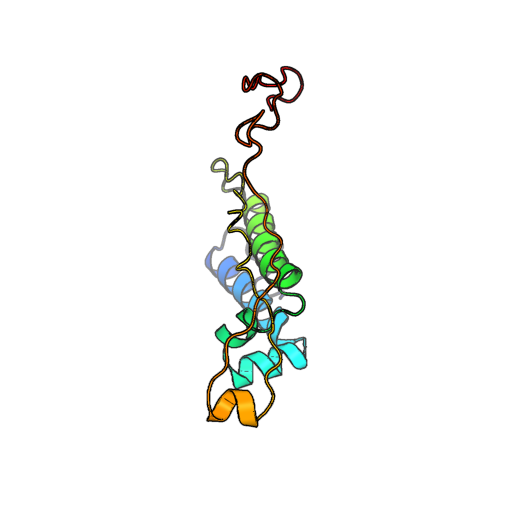 1
ATOM 736 N N . ILE A 1 93 ? -17.549 -5.287 6.577 1.00 88.19 93 ILE A N 1
ATOM 737 C CA . ILE A 1 93 ? -18.689 -5.375 7.493 1.00 88.19 93 ILE A CA 1
ATOM 738 C C . ILE A 1 93 ? -19.463 -6.641 7.162 1.00 88.19 93 ILE A C 1
ATOM 740 O O . ILE A 1 93 ? -19.953 -6.802 6.046 1.00 88.19 93 ILE A O 1
ATOM 744 N N . GLU A 1 94 ? -19.613 -7.521 8.145 1.00 89.31 94 GLU A N 1
ATOM 745 C CA . GLU A 1 94 ? -20.456 -8.701 7.997 1.00 89.31 94 GLU A CA 1
ATOM 746 C C . GLU A 1 94 ? -21.929 -8.338 8.206 1.00 89.31 94 GLU A C 1
ATOM 748 O O . GLU A 1 94 ? -22.316 -7.711 9.202 1.00 89.31 94 GLU A O 1
ATOM 753 N N . LEU A 1 95 ? -22.766 -8.739 7.251 1.00 92.69 95 LEU A N 1
ATOM 754 C CA . LEU A 1 95 ? -24.216 -8.580 7.289 1.00 92.69 95 LEU A CA 1
ATOM 755 C C . LEU A 1 95 ? -24.875 -9.954 7.242 1.00 92.69 95 LEU A C 1
ATOM 757 O O . LEU A 1 95 ? -24.499 -10.811 6.445 1.00 92.69 95 LEU A O 1
ATOM 761 N N . SER A 1 96 ? -25.899 -10.151 8.066 1.00 94.25 96 SER A N 1
ATOM 762 C CA . SER A 1 96 ? -26.783 -11.301 7.902 1.00 94.25 96 SER A CA 1
ATOM 763 C C . SER A 1 96 ? -27.711 -11.097 6.699 1.00 94.25 96 SER A C 1
ATOM 765 O O . SER A 1 96 ? -28.025 -9.969 6.314 1.00 94.25 96 SER A O 1
ATOM 767 N N . PHE A 1 97 ? -28.217 -12.191 6.124 1.00 94.38 97 PHE A N 1
ATOM 768 C CA . PHE A 1 97 ? -29.117 -12.128 4.966 1.00 94.38 97 PHE A CA 1
ATOM 769 C C . PHE A 1 97 ? -30.359 -11.255 5.219 1.00 94.38 97 PHE A C 1
ATOM 771 O O . PHE A 1 97 ? -30.743 -10.455 4.372 1.00 94.38 97 PHE A O 1
ATOM 778 N N . LYS A 1 98 ? -30.961 -11.344 6.414 1.00 93.75 98 LYS A N 1
ATOM 779 C CA . LYS A 1 98 ? -32.127 -10.521 6.778 1.00 93.75 98 LYS A CA 1
ATOM 780 C C . LYS A 1 98 ? -31.778 -9.033 6.866 1.00 93.75 98 LYS A C 1
ATOM 782 O O . LYS A 1 98 ? -32.553 -8.210 6.393 1.00 93.75 98 LYS A O 1
ATOM 787 N N . GLU A 1 99 ? -30.620 -8.687 7.425 1.00 93.88 99 GLU A N 1
ATOM 788 C CA . GLU A 1 99 ? -30.151 -7.294 7.484 1.00 93.88 99 GLU A CA 1
ATOM 789 C C . GLU A 1 99 ? -29.888 -6.716 6.089 1.00 93.88 99 GLU A C 1
ATOM 791 O O . GLU A 1 99 ? -30.160 -5.541 5.860 1.00 93.88 99 GLU A O 1
ATOM 796 N N . ALA A 1 100 ? -29.396 -7.531 5.153 1.00 91.31 100 ALA A N 1
ATOM 797 C CA . ALA A 1 100 ? -29.184 -7.111 3.770 1.00 91.31 100 ALA A CA 1
ATOM 798 C C . ALA A 1 100 ? -30.507 -6.875 3.019 1.00 91.31 100 ALA A C 1
ATOM 800 O O . ALA A 1 100 ? -30.606 -5.934 2.238 1.00 91.31 100 ALA A O 1
ATOM 801 N N . VAL A 1 101 ? -31.528 -7.704 3.272 1.00 95.75 101 VAL A N 1
ATOM 802 C CA . VAL A 1 101 ? -32.837 -7.618 2.597 1.00 95.75 101 VAL A CA 1
ATOM 803 C C . VAL A 1 101 ? -33.707 -6.487 3.147 1.00 95.75 101 VAL A C 1
ATOM 805 O O . VAL A 1 101 ? -34.340 -5.772 2.376 1.00 95.75 101 VAL A O 1
ATOM 808 N N . PHE A 1 102 ? -33.758 -6.319 4.469 1.00 95.44 102 PHE A N 1
ATOM 809 C CA . PHE A 1 102 ? -34.650 -5.349 5.119 1.00 95.44 102 PHE A CA 1
ATOM 810 C C . PHE A 1 102 ? -33.956 -4.033 5.503 1.00 95.44 102 PHE A C 1
ATOM 812 O O . PHE A 1 102 ? -34.623 -3.081 5.906 1.00 95.44 102 PHE A O 1
ATOM 819 N N . GLY A 1 103 ? -32.630 -3.967 5.364 1.00 92.12 103 GLY A N 1
ATOM 820 C CA . GLY A 1 103 ? -31.808 -2.850 5.816 1.00 92.12 103 GLY A CA 1
ATOM 821 C C . GLY A 1 103 ? -31.495 -2.914 7.315 1.00 92.12 103 GLY A C 1
ATOM 822 O O . GLY A 1 103 ? -32.232 -3.490 8.116 1.00 92.12 103 GLY A O 1
ATOM 823 N N . CYS A 1 104 ? -30.375 -2.309 7.720 1.00 92.94 104 CYS A N 1
ATOM 824 C CA . CYS A 1 104 ? -29.982 -2.202 9.125 1.00 92.94 104 CYS A CA 1
ATOM 825 C C . CYS A 1 104 ? -29.164 -0.930 9.393 1.00 92.94 104 CYS A C 1
ATOM 827 O O . CYS A 1 104 ? -28.642 -0.299 8.474 1.00 92.94 104 CYS A O 1
ATOM 829 N N . LYS A 1 105 ? -29.039 -0.558 10.671 1.00 93.00 105 LYS A N 1
ATOM 830 C CA . LYS A 1 105 ? -28.092 0.460 11.143 1.00 93.00 105 LYS A CA 1
ATOM 831 C C . LYS A 1 105 ? -27.034 -0.239 11.991 1.00 93.00 105 LYS A C 1
ATOM 833 O O . LYS A 1 105 ? -27.376 -0.812 13.021 1.00 93.00 105 LYS A O 1
ATOM 838 N N . LYS A 1 106 ? -25.769 -0.184 11.571 1.00 88.00 106 LYS A N 1
ATOM 839 C CA . LYS A 1 106 ? -24.628 -0.709 12.336 1.00 88.00 106 LYS A CA 1
ATOM 840 C C . LYS A 1 106 ? -23.671 0.415 12.698 1.00 88.00 106 LYS A C 1
ATOM 842 O O . LYS A 1 106 ? -23.387 1.289 11.884 1.00 88.00 106 LYS A O 1
ATOM 847 N N . THR A 1 107 ? -23.166 0.373 13.925 1.00 90.12 107 THR A N 1
ATOM 848 C CA . THR A 1 107 ? -22.115 1.279 14.386 1.00 90.12 107 THR A CA 1
ATOM 849 C C . THR A 1 107 ? -20.768 0.654 14.078 1.00 90.12 107 THR A C 1
ATOM 851 O O . THR A 1 107 ? -20.443 -0.421 14.581 1.00 90.12 107 THR A O 1
ATOM 854 N N . ILE A 1 108 ? -19.986 1.336 13.252 1.00 87.94 108 ILE A N 1
ATOM 855 C CA . ILE A 1 108 ? -18.651 0.899 12.865 1.00 87.94 108 ILE A CA 1
ATOM 856 C C . ILE A 1 108 ? -17.644 1.618 13.761 1.00 87.94 108 ILE A C 1
ATOM 858 O O . ILE A 1 108 ? -17.731 2.831 13.953 1.00 87.94 108 ILE A O 1
ATOM 862 N N . LYS A 1 109 ? -16.691 0.871 14.321 1.00 86.50 109 LYS A N 1
ATOM 863 C CA . LYS A 1 109 ? -15.533 1.450 15.005 1.00 86.50 109 LYS A CA 1
ATOM 864 C C . LYS A 1 109 ? -14.385 1.512 14.006 1.00 86.50 109 LYS A C 1
ATOM 866 O O . LYS A 1 109 ? -13.912 0.464 13.569 1.00 86.50 109 LYS A O 1
ATOM 871 N N . ALA A 1 110 ? -13.965 2.725 13.667 1.00 82.62 110 ALA A N 1
ATOM 872 C CA . ALA A 1 110 ? -12.802 2.984 12.833 1.00 82.62 110 ALA A CA 1
ATOM 873 C C . ALA A 1 110 ? -11.738 3.720 13.654 1.00 82.62 110 ALA A C 1
ATOM 875 O O . ALA A 1 110 ? -12.061 4.570 14.485 1.00 82.62 110 ALA A O 1
ATOM 876 N N . GLN A 1 111 ? -10.475 3.377 13.423 1.00 79.94 111 GLN A N 1
ATOM 877 C CA . GLN A 1 111 ? -9.325 4.108 13.946 1.00 79.94 111 GLN A CA 1
ATOM 878 C C . GLN A 1 111 ? -8.643 4.783 12.762 1.00 79.94 111 GLN A C 1
ATOM 880 O O . GLN A 1 111 ? -8.342 4.120 11.771 1.00 79.94 111 GLN A O 1
ATOM 885 N N . TYR A 1 112 ? -8.426 6.091 12.855 1.00 79.38 112 TYR A N 1
ATOM 886 C CA . TYR A 1 112 ? -7.763 6.875 11.820 1.00 79.38 112 TYR A CA 1
ATOM 887 C C . TYR A 1 112 ? -6.692 7.761 12.449 1.00 79.38 112 TYR A C 1
ATOM 889 O O . TYR A 1 112 ? -6.773 8.120 13.625 1.00 79.38 112 TYR A O 1
ATOM 897 N N . GLN A 1 113 ? -5.673 8.096 11.662 1.00 77.81 113 GLN A N 1
ATOM 898 C CA . GLN A 1 113 ? -4.678 9.072 12.080 1.00 77.81 113 GLN A CA 1
ATOM 899 C C . GLN A 1 113 ? -5.301 10.466 12.022 1.00 77.81 113 GLN A C 1
ATOM 901 O O . GLN A 1 113 ? -5.788 10.892 10.977 1.00 77.81 113 GLN A O 1
ATOM 906 N N . SER A 1 114 ? -5.288 11.172 13.147 1.00 81.00 114 SER A N 1
ATOM 907 C CA . SER A 1 114 ? -5.644 12.585 13.217 1.00 81.00 114 SER A CA 1
ATOM 908 C C . SER A 1 114 ? -4.384 13.438 13.302 1.00 81.00 114 SER A C 1
ATOM 910 O O . SER A 1 114 ? -3.356 13.004 13.826 1.00 81.00 114 SER A O 1
ATOM 912 N N . VAL A 1 115 ? -4.470 14.674 12.810 1.00 82.19 115 VAL A N 1
ATOM 913 C CA . VAL A 1 115 ? -3.396 15.656 12.981 1.00 82.19 115 VAL A CA 1
ATOM 914 C C . VAL A 1 115 ? -3.195 15.902 14.477 1.00 82.19 115 VAL A C 1
ATOM 916 O O . VAL A 1 115 ? -4.157 16.069 15.224 1.00 82.19 115 VAL A O 1
ATOM 919 N N . CYS A 1 116 ? -1.943 15.873 14.924 1.00 82.69 116 CYS A N 1
ATOM 920 C CA . CYS A 1 116 ? -1.611 16.146 16.315 1.00 82.69 116 CYS A CA 1
ATOM 921 C C . CYS A 1 116 ? -1.747 17.649 16.590 1.00 82.69 116 CYS A C 1
ATOM 923 O O . CYS A 1 116 ? -1.055 18.438 15.957 1.00 82.69 116 CYS A O 1
ATOM 925 N N . GLU A 1 117 ? -2.595 18.042 17.542 1.00 80.69 117 GLU A N 1
ATOM 926 C CA . GLU A 1 117 ? -2.887 19.458 17.839 1.00 80.69 117 GLU A CA 1
ATOM 927 C C . GLU A 1 117 ? -1.664 20.247 18.339 1.00 80.69 117 GLU A C 1
ATOM 929 O O . GLU A 1 117 ? -1.542 21.453 18.117 1.00 80.69 117 GLU A O 1
ATOM 934 N N . SER A 1 118 ? -0.729 19.576 19.016 1.00 80.75 118 SER A N 1
ATOM 935 C CA . SER A 1 118 ? 0.456 20.235 19.569 1.00 80.75 118 SER A CA 1
ATOM 936 C C . SER A 1 118 ? 1.492 20.580 18.500 1.00 80.75 118 SER A C 1
ATOM 938 O O . SER A 1 118 ? 2.127 21.625 18.600 1.00 80.75 118 SER A O 1
ATOM 940 N N . CYS A 1 119 ? 1.641 19.756 17.458 1.00 79.12 119 CYS A N 1
ATOM 941 C CA . CYS A 1 119 ? 2.653 19.954 16.417 1.00 79.12 119 CYS A CA 1
ATOM 942 C C . CYS A 1 119 ? 2.082 20.205 15.013 1.00 79.12 119 CYS A C 1
ATOM 944 O O . CYS A 1 119 ? 2.858 20.363 14.077 1.00 79.12 119 CYS A O 1
ATOM 946 N N . ASP A 1 120 ? 0.761 20.222 14.827 1.00 77.31 120 ASP A N 1
ATOM 947 C CA . ASP A 1 120 ? 0.070 20.331 13.528 1.00 77.31 120 ASP A CA 1
ATOM 948 C C . ASP A 1 120 ? 0.599 19.360 12.456 1.00 77.31 120 ASP A C 1
ATOM 950 O O . ASP A 1 120 ? 0.633 19.656 11.265 1.00 77.31 120 ASP A O 1
ATOM 954 N N . GLY A 1 121 ? 1.058 18.181 12.881 1.00 72.75 121 GLY A N 1
ATOM 955 C CA . GLY A 1 121 ? 1.633 17.178 11.981 1.00 72.75 121 GLY A CA 1
ATOM 956 C C . GLY A 1 121 ? 3.067 17.468 11.519 1.00 72.75 121 GLY A C 1
ATOM 957 O O . GLY A 1 121 ? 3.615 16.682 10.753 1.00 72.75 121 GLY A O 1
ATOM 958 N N . THR A 1 122 ? 3.709 18.533 12.011 1.00 78.19 122 THR A N 1
ATOM 959 C CA . THR A 1 122 ? 5.127 18.832 11.720 1.00 78.19 122 THR A CA 1
ATOM 960 C C . THR A 1 122 ? 6.095 17.900 12.450 1.00 78.19 122 THR A C 1
ATOM 962 O O . THR A 1 122 ? 7.244 17.765 12.045 1.00 78.19 122 THR A O 1
ATOM 965 N N . GLY A 1 123 ? 5.659 17.272 13.548 1.00 71.81 123 GLY A N 1
ATOM 966 C CA . GLY A 1 123 ? 6.529 16.478 14.423 1.00 71.81 123 GLY A CA 1
ATOM 967 C C . GLY A 1 123 ? 7.454 17.314 15.320 1.00 71.81 123 GLY A C 1
ATOM 968 O O . GLY A 1 123 ? 8.120 16.749 16.185 1.00 71.81 123 GLY A O 1
ATOM 969 N N . ALA A 1 124 ? 7.463 18.644 15.174 1.00 77.56 124 ALA A N 1
ATOM 970 C CA . ALA A 1 124 ? 8.220 19.560 16.019 1.00 77.56 124 ALA A CA 1
ATOM 971 C C . ALA A 1 124 ? 7.367 20.059 17.192 1.00 77.56 124 ALA A C 1
ATOM 973 O O . ALA A 1 124 ? 6.234 20.503 17.006 1.00 77.56 124 ALA A O 1
ATOM 974 N N . LYS A 1 125 ? 7.928 20.030 18.406 1.00 74.62 125 LYS A N 1
ATOM 975 C CA . LYS A 1 125 ? 7.235 20.454 19.634 1.00 74.62 125 LYS A CA 1
ATOM 976 C C . LYS A 1 125 ? 6.776 21.917 19.583 1.00 74.62 125 LYS A C 1
ATOM 978 O O . LYS A 1 125 ? 5.685 22.218 20.050 1.00 74.62 125 LYS A O 1
ATOM 983 N N . ASP A 1 126 ? 7.579 22.778 18.961 1.00 78.31 126 ASP A N 1
ATOM 984 C CA . ASP A 1 126 ? 7.319 24.217 18.842 1.00 78.31 126 ASP A CA 1
ATOM 985 C C . ASP A 1 126 ? 6.843 24.617 17.433 1.00 78.31 126 ASP A C 1
ATOM 987 O O . ASP A 1 126 ? 6.823 25.797 17.098 1.00 78.31 126 ASP A O 1
ATOM 991 N N . LYS A 1 127 ? 6.482 23.639 16.583 1.00 72.38 127 LYS A N 1
ATOM 992 C CA . LYS A 1 127 ? 6.047 23.830 15.180 1.00 72.38 127 LYS A CA 1
ATOM 993 C C . LYS A 1 127 ? 7.091 24.471 14.247 1.00 72.38 127 LYS A C 1
ATOM 995 O O . LYS A 1 127 ? 6.798 24.720 13.080 1.00 72.38 127 LYS A O 1
ATOM 1000 N N . VAL A 1 128 ? 8.314 24.701 14.726 1.00 78.94 128 VAL A N 1
ATOM 1001 C CA . VAL A 1 128 ? 9.445 25.202 13.935 1.00 78.94 128 VAL A CA 1
ATOM 1002 C C . VAL A 1 128 ? 10.322 24.027 13.509 1.00 78.94 128 VAL A C 1
ATOM 1004 O O . VAL A 1 128 ? 10.786 23.254 14.345 1.00 78.94 128 VAL A O 1
ATOM 1007 N N . LEU A 1 129 ? 10.539 23.890 12.201 1.00 77.56 129 LEU A N 1
ATOM 1008 C CA . LEU A 1 129 ? 11.443 22.905 11.612 1.00 77.56 129 LEU A CA 1
ATOM 1009 C C . LEU A 1 129 ? 12.748 23.605 11.229 1.00 77.56 129 LEU A C 1
ATOM 1011 O O . LEU A 1 129 ? 12.725 24.572 10.469 1.00 77.56 129 LEU A O 1
ATOM 1015 N N . GLU A 1 130 ? 13.876 23.108 11.729 1.00 79.50 130 GLU A N 1
ATOM 1016 C CA . GLU A 1 130 ? 15.202 23.552 11.302 1.00 79.50 130 GLU A CA 1
ATOM 1017 C C . GLU A 1 130 ? 15.898 22.450 10.509 1.00 79.50 130 GLU A C 1
ATOM 1019 O O . GLU A 1 130 ? 15.868 21.279 10.887 1.00 79.50 130 GLU A O 1
ATOM 1024 N N . THR A 1 131 ? 16.544 22.832 9.410 1.00 77.75 131 THR A N 1
ATOM 1025 C CA . THR A 1 131 ? 17.278 21.899 8.556 1.00 77.75 131 THR A CA 1
ATOM 1026 C C . THR A 1 131 ? 18.578 21.475 9.231 1.00 77.75 131 THR A C 1
ATOM 1028 O O . THR A 1 131 ? 19.399 22.319 9.609 1.00 77.75 131 THR A O 1
ATOM 1031 N N . CYS A 1 132 ? 18.815 20.167 9.340 1.00 79.12 132 CYS A N 1
ATOM 1032 C CA . CYS A 1 132 ? 20.049 19.667 9.934 1.00 79.12 132 CYS A CA 1
ATOM 1033 C C . CYS A 1 132 ? 21.263 20.046 9.073 1.00 79.12 132 CYS A C 1
ATOM 1035 O O . CYS A 1 132 ? 21.374 19.651 7.911 1.00 79.12 132 CYS A O 1
ATOM 1037 N N . LYS A 1 133 ? 22.230 20.762 9.658 1.00 87.06 133 LYS A N 1
ATOM 1038 C CA . LYS A 1 133 ? 23.439 21.227 8.949 1.00 87.06 133 LYS A CA 1
ATOM 1039 C C . LYS A 1 133 ? 24.399 20.104 8.544 1.00 87.06 133 LYS A C 1
ATOM 1041 O O . LYS A 1 133 ? 25.259 20.328 7.701 1.00 87.06 133 LYS A O 1
ATOM 1046 N N . GLN A 1 134 ? 24.289 18.919 9.148 1.00 81.00 134 GLN A N 1
ATOM 1047 C CA . GLN A 1 134 ? 25.167 17.786 8.835 1.00 81.00 134 GLN A CA 1
ATOM 1048 C C . GLN A 1 134 ? 24.672 16.955 7.649 1.00 81.00 134 GLN A C 1
ATOM 1050 O O . GLN A 1 134 ? 25.492 16.499 6.858 1.00 81.00 134 GLN A O 1
ATOM 1055 N N . CYS A 1 135 ? 23.358 16.763 7.500 1.00 76.56 135 CYS A N 1
ATOM 1056 C CA . CYS A 1 135 ? 22.779 15.963 6.414 1.00 76.56 135 CYS A CA 1
ATOM 1057 C C . CYS A 1 135 ? 21.988 16.776 5.379 1.00 76.56 135 CYS A C 1
ATOM 1059 O O . CYS A 1 135 ? 21.563 16.206 4.378 1.00 76.56 135 CYS A O 1
ATOM 1061 N N . ASN A 1 136 ? 21.827 18.092 5.576 1.00 64.06 136 ASN A N 1
ATOM 1062 C CA . ASN A 1 136 ? 20.999 18.974 4.742 1.00 64.06 136 ASN A CA 1
ATOM 1063 C C . ASN A 1 136 ? 19.558 18.454 4.574 1.00 64.06 136 ASN A C 1
ATOM 1065 O O . ASN A 1 136 ? 18.971 18.502 3.490 1.00 64.06 136 ASN A O 1
ATOM 1069 N N . GLY A 1 137 ? 19.018 17.960 5.687 1.00 57.44 137 GLY A N 1
ATOM 1070 C CA . GLY A 1 137 ? 17.660 17.475 5.907 1.00 57.44 137 GLY A CA 1
ATOM 1071 C C . GLY A 1 137 ? 17.446 17.441 7.401 1.00 57.44 137 GLY A C 1
ATOM 1072 O O . GLY A 1 137 ? 18.020 16.522 8.017 1.00 57.44 137 GLY A O 1
#